Protein AF-F6TE32-F1 (afdb_monomer)

Radius of gyration: 24.96 Å; Cα contacts (8 Å, |Δi|>4): 306; chains: 1; bounding box: 81×36×55 Å

Mean predicted aligned error: 12.26 Å

Nearest PDB structures (foldseek):
  5e6s-assembly3_E  TM=7.821E-01  e=9.632E-05  Homo sapiens
  5e6u-assembly1_A  TM=7.838E-01  e=1.087E-04  Homo sapiens
  5e6s-assembly2_C  TM=7.703E-01  e=2.110E-04  Homo sapiens
  7usl-assembly1_A  TM=7.896E-01  e=1.455E-03  Homo sapiens
  7y1t-assembly1_A  TM=7.103E-01  e=1.641E-03  Homo sapiens

Organism: Ciona intestinalis (NCBI:txid7719)

Sequence (167 aa):
IKTNQVSKLAHNTSRLASQYFGQKIHFHSDHSLLVSVPYDTHGSNDVKSASGGLSSCPIRFNVEQHSQCDDVTPTSPNLSARDGFGLDFEVDPRGNVTACAPLRSQTCRGNVLKLGYCYTGTGHGTVWSPLSIVEGFNSDCPHDQVDLLFVLDGSTSINEADPNNFN

Solvent-accessible surface area (backbone atoms only — not comparable to full-atom values): 10144 Å² total; per-residue (Å²): 139,85,81,82,78,80,80,78,83,48,68,60,90,86,50,75,77,43,62,58,56,58,77,44,73,45,83,45,96,86,47,32,32,45,29,15,23,31,44,28,34,90,87,51,89,49,76,75,49,19,18,25,23,32,29,43,28,54,71,64,90,54,92,88,55,80,44,63,55,44,82,34,54,62,74,49,72,64,78,47,62,48,13,30,20,28,72,45,67,50,72,48,100,86,33,36,24,42,36,27,14,62,55,30,68,46,68,46,99,88,40,77,77,48,65,41,43,36,33,36,16,38,76,70,25,74,44,64,41,73,33,72,78,48,87,55,79,82,48,76,68,84,66,94,71,76,90,82,80,85,83,76,86,84,59,92,80,67,72,84,72,65,92,81,76,84,127

pLDDT: mean 77.84, std 16.74, range [31.45, 94.56]

Foldseek 3Di:
DDDDDDDDQDEPPLDDPQVCWQVDWDADPQQKIWIWRLQDQVNDPDSQSRQTFIWIWHDDPPNVDRTYTDTLGDVVVHGGGQLSWRNDKDADPQQKIKIKSQADFDDDPNDGPDGMFIWIAHPNSNRIDGDGPPPPPVPPDPDPDDDDDDDDDPDPPPDPPPPPPPD

Secondary structure (DSSP, 8-state):
------------TTS---TTTTSSEEE-TTSEEEEE-TT--TT-S-GGG--B-EEEEE----TTS--PPEE---TTTTP-TT--BTSEEEE-TTS-EEEEEEEEEEEETTEEEEEEEEEEEEGGGTEEEEE--STTTTSPPP-SS----------TT-----TT---

InterPro domains:
  IPR028994 Integrin alpha, N-terminal [G3DSA:2.130.10.130] (5-156)

Structure (mmCIF, N/CA/C/O backbone):
data_AF-F6TE32-F1
#
_entry.id   AF-F6TE32-F1
#
loop_
_atom_site.group_PDB
_atom_site.id
_atom_site.type_symbol
_atom_site.label_atom_id
_atom_site.label_alt_id
_atom_site.label_comp_id
_atom_site.label_asym_id
_atom_site.label_entity_id
_atom_site.label_seq_id
_atom_site.pdbx_PDB_ins_code
_atom_site.Cartn_x
_atom_site.Cartn_y
_atom_site.Cartn_z
_atom_site.occupancy
_atom_site.B_iso_or_equiv
_atom_site.auth_seq_id
_atom_site.auth_comp_id
_atom_site.auth_asym_id
_atom_site.auth_atom_id
_atom_site.pdbx_PDB_model_num
ATOM 1 N N . ILE A 1 1 ? -28.558 -18.388 29.148 1.00 36.34 1 ILE A N 1
ATOM 2 C CA . ILE A 1 1 ? -27.582 -18.290 28.037 1.00 36.34 1 ILE A CA 1
ATOM 3 C C . ILE A 1 1 ? -27.982 -17.059 27.231 1.00 36.34 1 ILE A C 1
ATOM 5 O O . ILE A 1 1 ? -29.027 -17.091 26.598 1.00 36.34 1 ILE A O 1
ATOM 9 N N . LYS A 1 2 ? -27.282 -15.929 27.414 1.00 31.45 2 LYS A N 1
ATOM 10 C CA . LYS A 1 2 ? -27.609 -14.658 26.747 1.00 31.45 2 LYS A CA 1
ATOM 11 C C . LYS A 1 2 ? -26.996 -14.665 25.349 1.00 31.45 2 LYS A C 1
ATOM 13 O O . LYS A 1 2 ? -25.806 -14.913 25.198 1.00 31.45 2 LYS A O 1
ATOM 18 N N . THR A 1 3 ? -27.841 -14.438 24.358 1.00 33.06 3 THR A N 1
ATOM 19 C CA . THR A 1 3 ? -27.522 -14.394 22.934 1.00 33.06 3 THR A CA 1
ATOM 20 C C . THR A 1 3 ? -26.583 -13.221 22.649 1.00 33.06 3 THR A C 1
ATOM 22 O O . THR A 1 3 ? -26.932 -12.074 22.923 1.00 33.06 3 THR A O 1
ATOM 25 N N . ASN A 1 4 ? -25.390 -13.507 22.122 1.00 32.84 4 ASN A N 1
ATOM 26 C CA . ASN A 1 4 ? -24.438 -12.498 21.660 1.00 32.84 4 ASN A CA 1
ATOM 27 C C . ASN A 1 4 ? -25.049 -11.730 20.483 1.00 32.84 4 ASN A C 1
ATOM 29 O O . ASN A 1 4 ? -25.259 -12.299 19.411 1.00 32.84 4 ASN A O 1
ATOM 33 N N . GLN A 1 5 ? -25.336 -10.443 20.679 1.00 32.16 5 GLN A N 1
ATOM 34 C CA . GLN A 1 5 ? -25.600 -9.541 19.567 1.00 32.16 5 GLN A CA 1
ATOM 35 C C . GLN A 1 5 ? -24.265 -9.160 18.934 1.00 32.16 5 GLN A C 1
ATOM 37 O O . GLN A 1 5 ? -23.446 -8.471 19.535 1.00 32.16 5 GLN A O 1
ATOM 42 N N . VAL A 1 6 ? -24.038 -9.659 17.723 1.00 35.81 6 VAL A N 1
ATOM 43 C CA . VAL A 1 6 ? -22.931 -9.230 16.874 1.00 35.81 6 VAL A CA 1
ATOM 44 C C . VAL A 1 6 ? -23.296 -7.846 16.339 1.00 35.81 6 VAL A C 1
ATOM 46 O O . VAL A 1 6 ? -24.162 -7.725 15.471 1.00 35.81 6 VAL A O 1
ATOM 49 N N . SER A 1 7 ? -22.681 -6.800 16.891 1.00 40.41 7 SER A N 1
ATOM 50 C CA . SER A 1 7 ? -22.793 -5.438 16.370 1.00 40.41 7 SER A CA 1
ATOM 51 C C . SER A 1 7 ? -22.298 -5.417 14.923 1.00 40.41 7 SER A C 1
ATOM 53 O O . SER A 1 7 ? -21.127 -5.678 14.655 1.00 40.41 7 SER A O 1
ATOM 55 N N . LYS A 1 8 ? -23.197 -5.139 13.975 1.00 43.50 8 LYS A N 1
ATOM 56 C CA . LYS A 1 8 ? -22.833 -4.915 12.573 1.00 43.50 8 LYS A CA 1
ATOM 57 C C . LYS A 1 8 ? -22.090 -3.582 12.484 1.00 43.50 8 LYS A C 1
ATOM 59 O O . LYS A 1 8 ? -22.716 -2.539 12.646 1.00 43.50 8 LYS A O 1
ATOM 64 N N . LEU A 1 9 ? -20.785 -3.604 12.206 1.00 50.03 9 LEU A N 1
ATOM 65 C CA . LEU A 1 9 ? -20.119 -2.421 11.659 1.00 50.03 9 LEU A CA 1
ATOM 66 C C . LEU A 1 9 ? -20.730 -2.159 10.280 1.00 50.03 9 LEU A C 1
ATOM 68 O O . LEU A 1 9 ? -20.610 -2.983 9.374 1.00 50.03 9 LEU A O 1
ATOM 72 N N . ALA A 1 10 ? -21.445 -1.047 10.145 1.00 44.59 10 ALA A N 1
ATOM 73 C CA . ALA A 1 10 ? -22.024 -0.629 8.881 1.00 44.59 10 ALA A CA 1
ATOM 74 C C . ALA A 1 10 ? -21.066 0.349 8.198 1.00 44.59 10 ALA A C 1
ATOM 76 O O . ALA A 1 10 ? -20.844 1.455 8.684 1.00 44.59 10 ALA A O 1
ATOM 77 N N . HIS A 1 11 ? -20.527 -0.057 7.050 1.00 46.38 11 HIS A N 1
ATOM 78 C CA . HIS A 1 11 ? -19.916 0.871 6.110 1.00 46.38 11 HIS A CA 1
ATOM 79 C C . HIS A 1 11 ? -20.998 1.845 5.615 1.00 46.38 11 HIS A C 1
ATOM 81 O O . HIS A 1 11 ? -22.130 1.432 5.353 1.00 46.38 11 HIS A O 1
ATOM 87 N N . ASN A 1 12 ? -20.668 3.134 5.511 1.00 44.41 12 ASN A N 1
ATOM 88 C CA . ASN A 1 12 ? -21.606 4.178 5.104 1.00 44.41 12 ASN A CA 1
ATOM 89 C C . ASN A 1 12 ? -22.283 3.795 3.773 1.00 44.41 12 ASN A C 1
ATOM 91 O O . ASN A 1 12 ? -21.607 3.455 2.798 1.00 44.41 12 ASN A O 1
ATOM 95 N N . THR A 1 13 ? -23.614 3.838 3.752 1.00 40.62 13 THR A N 1
ATOM 96 C CA . THR A 1 13 ? -24.528 3.301 2.726 1.00 40.62 13 THR A CA 1
ATOM 97 C C . THR A 1 13 ? -24.510 4.045 1.381 1.00 40.62 13 THR A C 1
ATOM 99 O O . THR A 1 13 ? -25.421 3.879 0.574 1.00 40.62 13 THR A O 1
ATOM 102 N N . SER A 1 14 ? -23.469 4.829 1.094 1.00 40.53 14 SER A N 1
ATOM 103 C CA . SER A 1 14 ? -23.212 5.416 -0.230 1.00 40.53 14 SER A CA 1
ATOM 104 C C . SER A 1 14 ? -22.149 4.665 -1.040 1.00 40.53 14 SER A C 1
ATOM 106 O O . SER A 1 14 ? -22.121 4.795 -2.262 1.00 40.53 14 SER A O 1
ATOM 108 N N . ARG A 1 15 ? -21.313 3.837 -0.397 1.00 47.97 15 ARG A N 1
ATOM 109 C CA . ARG A 1 15 ? -20.485 2.829 -1.073 1.00 47.97 15 ARG A CA 1
ATOM 110 C C . ARG A 1 15 ? -21.156 1.479 -0.834 1.00 47.97 15 ARG A C 1
ATOM 112 O O . ARG A 1 15 ? -21.356 1.099 0.318 1.00 47.97 15 ARG A O 1
ATOM 119 N N . LEU A 1 16 ? -21.551 0.780 -1.905 1.00 49.03 16 LEU A N 1
ATOM 120 C CA . LEU A 1 16 ? -21.933 -0.639 -1.846 1.00 49.03 16 LEU A CA 1
ATOM 121 C C . LEU A 1 16 ? -20.952 -1.335 -0.903 1.00 49.03 16 LEU A C 1
ATOM 123 O O . LEU A 1 16 ? -19.753 -1.144 -1.094 1.00 49.03 16 LEU A O 1
ATOM 127 N N . ALA A 1 17 ? -21.443 -2.049 0.120 1.00 55.44 17 ALA A N 1
ATOM 128 C CA . ALA A 1 17 ? -20.592 -2.76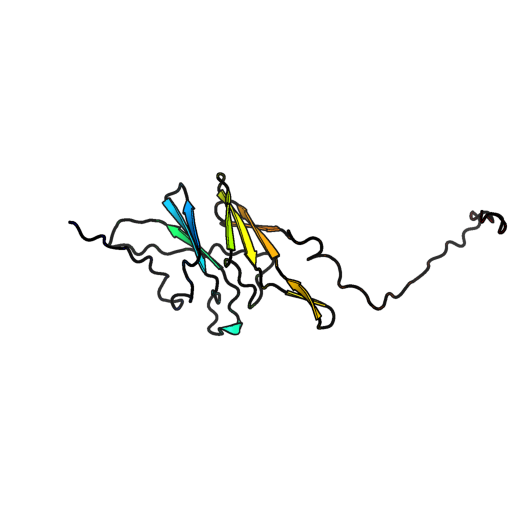0 1.072 1.00 55.44 17 ALA A CA 1
ATOM 129 C C . ALA A 1 17 ? -19.490 -3.470 0.282 1.00 55.44 17 ALA A C 1
ATOM 131 O O . ALA A 1 17 ? -19.786 -4.373 -0.505 1.00 55.44 17 ALA A O 1
ATOM 132 N N . SER A 1 18 ? -18.264 -2.947 0.386 1.00 65.88 18 SER A N 1
ATOM 133 C CA . SER A 1 18 ? -17.181 -3.362 -0.495 1.00 65.88 18 SER A CA 1
ATOM 134 C C . SER A 1 18 ? -17.024 -4.865 -0.333 1.00 65.88 18 SER A C 1
ATOM 136 O O . SER A 1 18 ? -17.013 -5.383 0.792 1.00 65.88 18 SER A O 1
ATOM 138 N N . GLN A 1 19 ? -16.992 -5.583 -1.456 1.00 74.62 19 GLN A N 1
ATOM 139 C CA . GLN A 1 19 ? -16.731 -7.013 -1.418 1.00 74.62 19 GLN A CA 1
ATOM 140 C C . GLN A 1 19 ? -15.421 -7.211 -0.643 1.00 74.62 19 GLN A C 1
ATOM 142 O O . GLN A 1 19 ? -14.437 -6.529 -0.908 1.00 74.62 19 GLN A O 1
ATOM 147 N N . TYR A 1 20 ? -15.424 -8.105 0.346 1.00 85.69 20 TYR A N 1
ATOM 148 C CA . TYR A 1 20 ? -14.271 -8.370 1.220 1.00 85.69 20 TYR A CA 1
ATOM 149 C C . TYR A 1 20 ? -13.923 -7.283 2.257 1.00 85.69 20 TYR A C 1
ATOM 151 O O . TYR A 1 20 ? -12.841 -7.334 2.845 1.00 85.69 20 TYR A O 1
ATOM 159 N N . PHE A 1 21 ? -14.830 -6.347 2.564 1.00 88.56 21 PHE A N 1
ATOM 160 C CA . PHE A 1 21 ? -14.689 -5.512 3.764 1.00 88.56 21 PHE A CA 1
ATOM 161 C C . PHE A 1 21 ? -14.491 -6.391 5.009 1.00 88.56 21 PHE A C 1
ATOM 163 O O . PHE A 1 21 ? -15.278 -7.305 5.267 1.00 88.56 21 PHE A O 1
ATOM 170 N N . GLY A 1 22 ? -13.443 -6.115 5.785 1.00 90.12 22 GLY A N 1
ATOM 171 C CA . GLY A 1 22 ? -13.122 -6.892 6.983 1.00 90.12 22 GLY A CA 1
ATOM 172 C C . GLY A 1 22 ? -12.421 -8.223 6.733 1.00 90.12 22 GLY A C 1
ATOM 173 O O . GLY A 1 22 ? -12.382 -9.043 7.647 1.00 90.12 22 GLY A O 1
ATOM 174 N N . GLN A 1 23 ? -11.843 -8.445 5.547 1.00 90.31 23 GLN A N 1
ATOM 175 C CA . GLN A 1 23 ? -10.986 -9.611 5.284 1.00 90.31 23 GLN A CA 1
ATOM 176 C C . GLN A 1 23 ? -9.836 -9.747 6.301 1.00 90.31 23 GLN A C 1
ATOM 178 O O . GLN A 1 23 ? -9.522 -10.858 6.727 1.00 90.31 23 GLN A O 1
ATOM 183 N N . LYS A 1 24 ? -9.238 -8.627 6.712 1.00 93.75 24 LYS A N 1
ATOM 184 C CA . LYS A 1 24 ? -8.261 -8.507 7.792 1.00 93.75 24 LYS A CA 1
ATOM 185 C C . LYS A 1 24 ? -8.644 -7.325 8.680 1.00 93.75 24 LYS A C 1
ATOM 187 O O . LYS A 1 24 ? -9.075 -6.278 8.194 1.00 93.75 24 LYS A O 1
ATOM 192 N N . ILE A 1 25 ? -8.504 -7.504 9.990 1.00 93.81 25 ILE A N 1
ATOM 193 C CA . ILE A 1 25 ? -8.788 -6.477 10.994 1.00 93.81 25 ILE A CA 1
ATOM 194 C C . ILE A 1 25 ? -7.661 -6.418 12.018 1.00 93.81 25 ILE A C 1
ATOM 196 O O . ILE A 1 25 ? -7.051 -7.440 12.334 1.00 93.81 25 ILE A O 1
ATOM 200 N N . HIS A 1 26 ? -7.420 -5.235 12.567 1.00 94.06 26 HIS A N 1
ATOM 201 C CA . HIS A 1 26 ? -6.496 -5.031 13.673 1.00 94.06 26 HIS A CA 1
ATOM 202 C C . HIS A 1 26 ? -7.132 -4.120 14.722 1.00 94.06 26 HIS A C 1
ATOM 204 O O . HIS A 1 26 ? -7.689 -3.075 14.388 1.00 94.06 26 HIS A O 1
ATOM 210 N N . PHE A 1 27 ? -7.051 -4.524 15.990 1.00 91.62 27 PHE A N 1
ATOM 211 C CA . PHE A 1 27 ? -7.555 -3.742 17.116 1.00 91.62 27 PHE A CA 1
ATOM 212 C C . PHE A 1 27 ? -6.493 -2.772 17.593 1.00 91.62 27 PHE A C 1
ATOM 214 O O . PHE A 1 27 ? -5.381 -3.188 17.914 1.00 91.62 27 PHE A O 1
ATOM 221 N N . HIS A 1 28 ? -6.862 -1.504 17.705 1.00 84.12 28 HIS A N 1
ATOM 222 C CA . HIS A 1 28 ? -5.985 -0.494 18.253 1.00 84.12 28 HIS A CA 1
ATOM 223 C C . HIS A 1 28 ? -6.352 -0.122 19.702 1.00 84.12 28 HIS A C 1
ATOM 225 O O . HIS A 1 28 ? -7.480 -0.302 20.167 1.00 84.12 28 HIS A O 1
ATOM 231 N N . SER A 1 29 ? -5.357 0.375 20.440 1.00 81.19 29 SER A N 1
ATOM 232 C CA . SER A 1 29 ? -5.448 0.744 21.854 1.00 81.19 29 SER A CA 1
ATOM 233 C C . SER A 1 29 ? -6.349 1.955 22.123 1.00 81.19 29 SER A C 1
ATOM 235 O O . SER A 1 29 ? -6.848 2.118 23.235 1.00 81.19 29 SER A O 1
ATOM 237 N N . ASP A 1 30 ? -6.617 2.772 21.105 1.00 82.06 30 ASP A N 1
ATOM 238 C CA . ASP A 1 30 ? -7.514 3.932 21.168 1.00 82.06 30 ASP A CA 1
ATOM 239 C C . ASP A 1 30 ? -8.997 3.574 20.966 1.00 82.06 30 ASP A C 1
ATOM 241 O O . ASP A 1 30 ? -9.830 4.464 20.806 1.00 82.06 30 ASP A O 1
ATOM 245 N N . HIS A 1 31 ? -9.338 2.283 21.018 1.00 85.94 31 HIS A N 1
ATOM 246 C CA . HIS A 1 31 ? -10.674 1.759 20.734 1.00 85.94 31 HIS A CA 1
ATOM 247 C C . HIS A 1 31 ? -11.108 1.961 19.276 1.00 85.94 31 HIS A C 1
ATOM 249 O O . HIS A 1 31 ? -12.298 2.115 19.004 1.00 85.94 31 HIS A O 1
ATOM 255 N N . SER A 1 32 ? -10.177 1.937 18.326 1.00 88.56 32 SER A N 1
ATOM 256 C CA . SER A 1 32 ? -10.482 1.843 16.897 1.00 88.56 32 SER A CA 1
ATOM 257 C C . SER A 1 32 ? -10.099 0.482 16.307 1.00 88.56 32 SER A C 1
ATOM 259 O O . SER A 1 32 ? -9.363 -0.316 16.895 1.00 88.56 32 SER A O 1
ATOM 261 N N . LEU A 1 33 ? -10.657 0.201 15.135 1.00 91.69 33 LEU A N 1
ATOM 262 C CA . LEU A 1 33 ? -10.339 -0.937 14.289 1.00 91.69 33 LEU A CA 1
ATOM 263 C C . LEU A 1 33 ? -9.738 -0.422 12.994 1.00 91.69 33 LEU A C 1
ATOM 265 O O . LEU A 1 33 ? -10.370 0.377 12.310 1.00 91.69 33 LEU A O 1
ATOM 269 N N . LEU A 1 34 ? -8.585 -0.951 12.612 1.00 93.00 34 LEU A N 1
ATOM 270 C CA . LEU A 1 34 ? -8.116 -0.845 11.239 1.00 93.00 34 LEU A CA 1
ATOM 271 C C . LEU A 1 34 ? -8.664 -2.039 10.457 1.00 93.00 34 LEU A C 1
ATOM 273 O O . LEU A 1 34 ? -8.504 -3.186 10.877 1.00 93.00 34 LEU A O 1
ATOM 277 N N . VAL A 1 35 ? -9.343 -1.773 9.349 1.00 93.38 35 VAL A N 1
ATOM 278 C CA . VAL A 1 35 ? -10.124 -2.757 8.598 1.00 93.38 35 VAL A CA 1
ATOM 279 C C . VAL A 1 35 ? -9.696 -2.749 7.139 1.00 93.38 35 VAL A C 1
ATOM 281 O O . VAL A 1 35 ? -9.644 -1.697 6.506 1.00 93.38 35 VAL A O 1
ATOM 284 N N . SER A 1 36 ? -9.416 -3.925 6.581 1.00 93.75 36 SER A N 1
ATOM 285 C CA . SER A 1 36 ? -9.111 -4.056 5.159 1.00 93.75 36 SER A CA 1
ATOM 286 C C . SER A 1 36 ? -10.340 -3.842 4.289 1.00 93.75 36 SER A C 1
ATOM 288 O O . SER A 1 36 ? -11.403 -4.419 4.556 1.00 93.75 36 SER A O 1
ATOM 290 N N . VAL A 1 37 ? -10.146 -3.151 3.171 1.00 92.44 37 VAL A N 1
ATOM 291 C CA . VAL A 1 37 ? -11.140 -2.991 2.108 1.00 92.44 37 VAL A CA 1
ATOM 292 C C . VAL A 1 37 ? -10.481 -3.305 0.757 1.00 92.44 37 VAL A C 1
ATOM 294 O O . VAL A 1 37 ? -10.290 -2.421 -0.073 1.00 92.44 37 VAL A O 1
ATOM 297 N N . PRO A 1 38 ? -10.086 -4.567 0.505 1.00 88.06 38 PRO A N 1
ATOM 298 C CA . PRO A 1 38 ? -9.246 -4.919 -0.643 1.00 88.06 38 PRO A CA 1
ATOM 299 C C . PRO A 1 38 ? -9.914 -4.691 -2.004 1.00 88.06 38 PRO A C 1
ATOM 301 O O . PRO A 1 38 ? -9.237 -4.649 -3.029 1.00 88.06 38 PRO A O 1
ATOM 304 N N . TYR A 1 39 ? -11.236 -4.511 -2.019 1.00 88.56 39 TYR A N 1
ATOM 305 C CA . TYR A 1 39 ? -12.018 -4.182 -3.203 1.00 88.56 39 TYR A CA 1
ATOM 306 C C . TYR A 1 39 ? -12.661 -2.794 -3.093 1.00 88.56 39 TYR A C 1
ATOM 308 O O . TYR A 1 39 ? -13.866 -2.617 -3.290 1.00 88.56 39 TYR A O 1
ATOM 316 N N . ASP A 1 40 ? -11.873 -1.796 -2.707 1.00 88.31 40 ASP A N 1
ATOM 317 C CA . ASP A 1 40 ? -12.324 -0.409 -2.706 1.00 88.31 40 ASP A CA 1
ATOM 318 C C . ASP A 1 40 ? -12.165 0.226 -4.092 1.00 88.31 40 ASP A C 1
ATOM 320 O O . ASP A 1 40 ? -11.085 0.186 -4.689 1.00 88.31 40 ASP A O 1
ATOM 324 N N . THR A 1 41 ? -13.251 0.809 -4.600 1.00 82.94 41 THR A N 1
ATOM 325 C CA . THR A 1 41 ? -13.300 1.539 -5.872 1.00 82.94 41 THR A CA 1
ATOM 326 C C . THR A 1 41 ? -13.141 3.047 -5.700 1.00 82.94 41 THR A C 1
ATOM 328 O O . THR A 1 41 ? -13.196 3.772 -6.694 1.00 82.94 41 THR A O 1
ATOM 331 N N . HIS A 1 42 ? -12.977 3.543 -4.468 1.00 77.56 42 HIS A N 1
ATOM 332 C CA . HIS A 1 42 ? -12.799 4.970 -4.173 1.00 77.56 42 HIS A CA 1
ATOM 333 C C . HIS A 1 42 ? -13.922 5.865 -4.726 1.00 77.56 42 HIS A C 1
ATOM 335 O O . HIS A 1 42 ? -13.711 7.015 -5.098 1.00 77.56 42 HIS A O 1
ATOM 341 N N . GLY A 1 43 ? -15.149 5.335 -4.780 1.00 72.88 43 GLY A N 1
ATOM 342 C CA . GLY A 1 43 ? -16.325 6.039 -5.311 1.00 72.88 43 GLY A CA 1
ATOM 343 C C . GLY A 1 43 ? -16.548 5.883 -6.819 1.00 72.88 43 GLY A C 1
ATOM 344 O O . GLY A 1 43 ? -17.506 6.443 -7.349 1.00 72.88 43 GLY A O 1
ATOM 345 N N . SER A 1 44 ? -15.719 5.102 -7.514 1.00 75.81 44 SER A N 1
ATOM 346 C CA . SER A 1 44 ? -15.987 4.677 -8.890 1.00 75.81 44 SER A CA 1
ATOM 347 C C . SER A 1 44 ? -17.019 3.544 -8.933 1.00 75.81 44 SER A C 1
ATOM 349 O O . SER A 1 44 ? -17.013 2.640 -8.096 1.00 75.81 44 SER A O 1
ATOM 351 N N . ASN A 1 45 ? -17.882 3.561 -9.951 1.00 75.81 45 ASN A N 1
ATOM 352 C CA . ASN A 1 45 ? -18.810 2.460 -10.237 1.00 75.81 45 ASN A CA 1
ATOM 353 C C . ASN A 1 45 ? -18.155 1.333 -11.053 1.00 75.81 45 ASN A C 1
ATOM 355 O O . ASN A 1 45 ? -18.758 0.275 -11.237 1.00 75.81 45 ASN A O 1
ATOM 359 N N . ASP A 1 46 ? -16.944 1.551 -11.574 1.00 79.31 46 ASP A N 1
ATOM 360 C CA . ASP A 1 46 ? -16.226 0.545 -12.346 1.00 79.31 46 ASP A CA 1
ATOM 361 C C . ASP A 1 46 ? -15.456 -0.393 -11.415 1.00 79.31 46 ASP A C 1
ATOM 363 O O . ASP A 1 46 ? -14.452 -0.041 -10.804 1.00 79.31 46 ASP A O 1
ATOM 367 N N . VAL A 1 47 ? -15.899 -1.642 -11.374 1.00 75.56 47 VAL A N 1
ATOM 368 C CA . VAL A 1 47 ? -15.202 -2.762 -10.735 1.00 75.56 47 VAL A CA 1
ATOM 369 C C . VAL A 1 47 ? -13.725 -2.836 -11.136 1.00 75.56 47 VAL A C 1
ATOM 371 O O . VAL A 1 47 ? -12.868 -3.187 -10.324 1.00 75.56 47 VAL A O 1
ATOM 374 N N . LYS A 1 48 ? -13.391 -2.508 -12.387 1.00 82.00 48 LYS A N 1
ATOM 375 C CA . LYS A 1 48 ? -12.010 -2.590 -12.871 1.00 82.00 48 LYS A CA 1
ATOM 376 C C . LYS A 1 48 ? -11.104 -1.538 -12.246 1.00 82.00 48 LYS A C 1
ATOM 378 O O . LYS A 1 48 ? -9.895 -1.739 -12.312 1.00 82.00 48 LYS A O 1
ATOM 383 N N . SER A 1 49 ? -11.656 -0.481 -11.649 1.00 85.06 49 SER A N 1
ATOM 384 C CA . SER A 1 49 ? -10.894 0.553 -10.952 1.00 85.06 49 SER A CA 1
ATOM 385 C C . SER A 1 49 ? -10.695 0.257 -9.466 1.00 85.06 49 SER A C 1
ATOM 387 O O . SER A 1 49 ? -10.127 1.096 -8.774 1.00 85.06 49 SER A O 1
ATOM 389 N N . ALA A 1 50 ? -11.149 -0.898 -8.961 1.00 89.88 50 ALA A N 1
ATOM 390 C CA . ALA A 1 50 ? -10.904 -1.288 -7.579 1.00 89.88 50 ALA A CA 1
ATOM 391 C C . ALA A 1 50 ? -9.396 -1.401 -7.327 1.00 89.88 50 ALA A C 1
ATOM 393 O O . ALA A 1 50 ? -8.725 -2.232 -7.938 1.00 89.88 50 ALA A O 1
ATOM 394 N N . SER A 1 51 ? -8.860 -0.555 -6.456 1.00 92.50 51 SER A N 1
ATOM 395 C CA . SER A 1 51 ? -7.443 -0.547 -6.081 1.00 92.50 51 SER A CA 1
ATOM 396 C C . SER A 1 51 ? -7.198 -1.186 -4.719 1.00 92.50 51 SER A C 1
ATOM 398 O O . SER A 1 51 ? -6.068 -1.571 -4.423 1.00 92.50 51 SER A O 1
ATOM 400 N N . GLY A 1 52 ? -8.252 -1.316 -3.911 1.00 93.56 52 GLY A N 1
ATOM 401 C CA . GLY A 1 52 ? -8.152 -1.675 -2.504 1.00 93.56 52 GLY A CA 1
ATOM 402 C C . GLY A 1 52 ? -7.966 -0.456 -1.601 1.00 93.56 52 GLY A C 1
ATOM 403 O O . GLY A 1 52 ? -7.804 0.673 -2.079 1.00 93.56 52 GLY A O 1
ATOM 404 N N . GLY A 1 53 ? -8.031 -0.694 -0.295 1.00 93.75 53 GLY A N 1
ATOM 405 C CA . GLY A 1 53 ? -8.112 0.345 0.720 1.00 93.75 53 GLY A CA 1
ATOM 406 C C . GLY A 1 53 ? -7.986 -0.189 2.145 1.00 93.75 53 GLY A C 1
ATOM 407 O O . GLY A 1 53 ? -8.054 -1.397 2.400 1.00 93.75 53 GLY A O 1
ATOM 408 N N . LEU A 1 54 ? -7.815 0.740 3.078 1.00 94.00 54 LEU A N 1
ATOM 409 C CA . LEU A 1 54 ? -7.922 0.521 4.516 1.00 94.00 54 LEU A CA 1
ATOM 410 C C . LEU A 1 54 ? -8.908 1.531 5.099 1.00 94.00 54 LEU A C 1
ATOM 412 O O . LEU A 1 54 ? -8.972 2.677 4.660 1.00 94.00 54 LEU A O 1
ATOM 416 N N . SER A 1 55 ? -9.650 1.122 6.121 1.00 92.69 55 SER A N 1
ATOM 417 C CA . SER A 1 55 ? -10.555 2.011 6.846 1.00 92.69 55 SER A CA 1
ATOM 418 C C . SER A 1 55 ? -10.312 1.947 8.346 1.00 92.69 55 SER A C 1
ATOM 420 O O . SER A 1 55 ? -10.122 0.865 8.898 1.00 92.69 55 SER A O 1
ATOM 422 N N . SER A 1 56 ? -10.350 3.098 9.010 1.00 92.31 56 SER A N 1
ATOM 423 C CA . SER A 1 56 ? -10.309 3.207 10.466 1.00 92.31 56 SER A CA 1
ATOM 424 C C . SER A 1 56 ? -11.722 3.377 11.007 1.00 92.31 56 SER A C 1
ATOM 426 O O . SER A 1 56 ? -12.430 4.310 10.637 1.00 92.31 56 SER A O 1
ATOM 428 N N . CYS A 1 57 ? -12.158 2.463 11.865 1.00 89.69 57 CYS A N 1
ATOM 429 C CA . CYS A 1 57 ? -13.507 2.428 12.410 1.00 89.69 57 CYS A CA 1
ATOM 430 C C . CYS A 1 57 ? -13.461 2.570 13.939 1.00 89.69 57 CYS A C 1
ATOM 432 O O . CYS A 1 57 ? -12.946 1.673 14.610 1.00 89.69 57 CYS A O 1
ATOM 434 N N . PRO A 1 5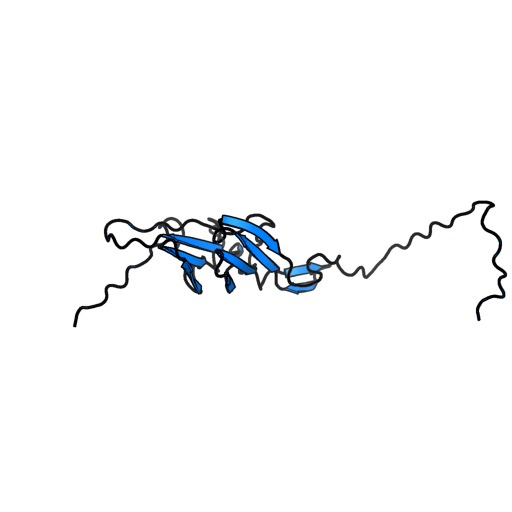8 ? -14.038 3.621 14.543 1.00 89.50 58 PRO A N 1
ATOM 435 C CA . PRO A 1 58 ? -14.140 3.712 15.994 1.00 89.50 58 PRO A CA 1
ATOM 436 C C . PRO A 1 58 ? -15.088 2.632 16.536 1.00 89.50 58 PRO A C 1
ATOM 438 O O . PRO A 1 58 ? -16.185 2.419 16.010 1.00 89.50 58 PRO A O 1
ATOM 441 N N . ILE A 1 59 ? -14.702 1.973 17.626 1.00 85.31 59 ILE A N 1
ATOM 442 C CA . ILE A 1 59 ? -15.544 1.012 18.338 1.00 85.31 59 ILE A CA 1
ATOM 443 C C . ILE A 1 59 ? -16.496 1.803 19.236 1.00 85.31 59 ILE A C 1
ATOM 445 O O . ILE A 1 59 ? -16.089 2.435 20.209 1.00 85.31 59 ILE A O 1
ATOM 449 N N . ARG A 1 60 ? -17.792 1.766 18.916 1.00 81.81 60 ARG A N 1
ATOM 450 C CA . ARG A 1 60 ? -18.853 2.355 19.742 1.00 81.81 60 ARG A CA 1
ATOM 451 C C . ARG A 1 60 ? -19.827 1.265 20.166 1.00 81.81 60 ARG A C 1
ATOM 453 O O . ARG A 1 60 ? -20.310 0.503 19.337 1.00 81.81 60 ARG A O 1
ATOM 460 N N . PHE A 1 61 ? -20.129 1.210 21.460 1.00 75.62 61 PHE A N 1
ATOM 461 C CA . PHE A 1 61 ? -21.081 0.245 22.024 1.00 75.62 61 PHE A CA 1
ATOM 462 C C . PHE A 1 61 ? -22.506 0.807 22.152 1.00 75.62 61 PHE A C 1
ATOM 464 O O . PHE A 1 61 ? -23.419 0.095 22.566 1.00 75.62 61 PHE A O 1
ATOM 471 N N . ASN A 1 62 ? -22.713 2.072 21.774 1.00 72.94 62 ASN A N 1
ATOM 472 C CA . ASN A 1 62 ? -24.027 2.705 21.798 1.00 72.94 62 ASN A CA 1
ATOM 473 C C . ASN A 1 62 ? -24.796 2.341 20.521 1.00 72.94 62 ASN A C 1
ATOM 475 O O . ASN A 1 62 ? -24.438 2.777 19.430 1.00 72.94 62 ASN A O 1
ATOM 479 N N . VAL A 1 63 ? -25.865 1.559 20.683 1.00 61.00 63 VAL A N 1
ATOM 480 C CA . VAL A 1 63 ? -26.663 0.924 19.611 1.00 61.00 63 VAL A CA 1
ATOM 481 C C . VAL A 1 63 ? -27.319 1.932 18.650 1.00 61.00 63 VAL A C 1
ATOM 483 O O . VAL A 1 63 ? -27.683 1.577 17.535 1.00 61.00 63 VAL A O 1
ATOM 486 N N . GLU A 1 64 ? -27.441 3.199 19.047 1.00 63.44 64 GLU A N 1
ATOM 487 C CA . GLU A 1 64 ? -28.084 4.245 18.240 1.00 63.44 64 GLU A CA 1
ATOM 488 C C . GLU A 1 64 ? -27.128 4.980 17.284 1.00 63.44 64 GLU A C 1
ATOM 490 O O . GLU A 1 64 ? -27.585 5.668 16.371 1.00 63.44 64 GLU A O 1
ATOM 495 N N . GLN A 1 65 ? -25.807 4.825 17.437 1.00 59.38 65 GLN A N 1
ATOM 496 C CA . GLN A 1 65 ? -24.823 5.445 16.546 1.00 59.38 65 GLN A CA 1
ATOM 497 C C . GLN A 1 65 ? -24.093 4.392 15.721 1.00 59.38 65 GLN A C 1
ATOM 499 O O . GLN A 1 65 ? -23.292 3.615 16.234 1.00 59.38 65 GLN A O 1
ATOM 504 N N . HIS A 1 66 ? -24.323 4.427 14.411 1.00 62.22 66 HIS A N 1
ATOM 505 C CA . HIS A 1 66 ? -23.505 3.690 13.459 1.00 62.22 66 HIS A CA 1
ATOM 506 C C . HIS A 1 66 ? -22.100 4.302 13.475 1.00 62.22 66 HIS A C 1
ATOM 508 O O . HIS A 1 66 ? -21.943 5.501 13.232 1.00 62.22 66 HIS A O 1
ATOM 514 N N . SER A 1 67 ? -21.080 3.507 13.801 1.00 66.38 67 SER A N 1
ATOM 515 C CA . SER A 1 67 ? -19.693 3.939 13.669 1.00 66.38 67 SER A CA 1
ATOM 516 C C . SER A 1 67 ? -19.368 4.095 12.187 1.00 66.38 67 SER A C 1
ATOM 518 O O . SER A 1 67 ? -19.349 3.122 11.437 1.00 66.38 67 SER A O 1
ATOM 520 N N . GLN A 1 68 ? -19.154 5.337 11.756 1.00 80.62 68 GLN A N 1
ATOM 521 C CA . GLN A 1 68 ? -18.627 5.614 10.426 1.00 80.62 68 GLN A CA 1
ATOM 522 C C . GLN A 1 68 ? -17.132 5.317 10.426 1.00 80.62 68 GLN A C 1
ATOM 524 O O . GLN A 1 68 ? -16.425 5.712 11.352 1.00 80.62 68 GLN A O 1
ATOM 529 N N . CYS A 1 69 ? -16.690 4.578 9.413 1.00 86.19 69 CYS A N 1
ATOM 530 C CA . CYS A 1 69 ? -15.280 4.334 9.178 1.00 86.19 69 CYS A CA 1
A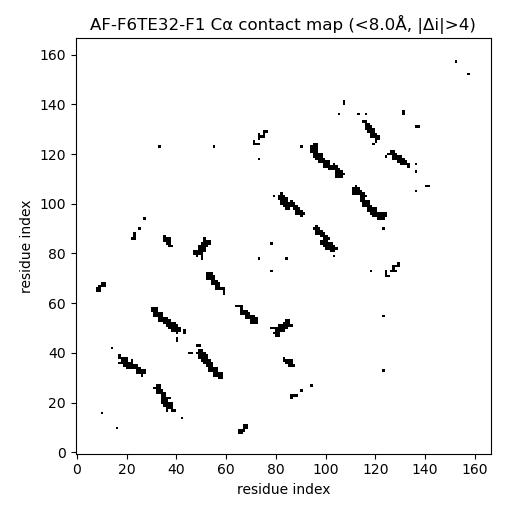TOM 531 C C . CYS A 1 69 ? -14.722 5.407 8.247 1.00 86.19 69 CYS A C 1
ATOM 533 O O . CYS A 1 69 ? -15.354 5.722 7.234 1.00 86.19 69 CYS A O 1
ATOM 535 N N . ASP A 1 70 ? -13.536 5.904 8.570 1.00 89.62 70 ASP A N 1
ATOM 536 C CA . ASP A 1 70 ? -12.793 6.848 7.747 1.00 89.62 70 ASP A CA 1
ATOM 537 C C . ASP A 1 70 ? -11.820 6.093 6.838 1.00 89.62 70 ASP A C 1
ATOM 539 O O . ASP A 1 70 ? -11.207 5.107 7.250 1.00 89.62 70 ASP A O 1
ATOM 543 N N . ASP A 1 71 ? -11.679 6.547 5.595 1.00 90.06 71 ASP A N 1
ATOM 544 C CA . ASP A 1 71 ? -10.682 6.018 4.666 1.00 90.06 71 ASP A CA 1
ATOM 545 C C . ASP A 1 71 ? -9.282 6.475 5.097 1.00 90.06 71 ASP A C 1
ATOM 547 O O . ASP A 1 71 ? -9.027 7.668 5.266 1.00 90.06 71 ASP A O 1
ATOM 551 N N . VAL A 1 72 ? -8.383 5.513 5.288 1.00 92.75 72 VAL A N 1
ATOM 552 C CA . VAL A 1 72 ? -6.993 5.735 5.712 1.00 92.75 72 VAL A CA 1
ATOM 553 C C . VAL A 1 72 ? -6.017 5.158 4.689 1.00 92.75 72 VAL A C 1
ATOM 555 O O . VAL A 1 72 ? -4.933 4.699 5.029 1.00 92.75 72 VAL A O 1
ATOM 558 N N . THR A 1 73 ? -6.405 5.137 3.418 1.00 92.75 73 THR A N 1
ATOM 559 C CA . THR A 1 73 ? -5.607 4.610 2.305 1.00 92.75 73 THR A CA 1
ATOM 560 C C . THR A 1 73 ? -4.515 5.605 1.859 1.00 92.75 73 THR A C 1
ATOM 562 O O . THR A 1 73 ? -4.751 6.816 1.859 1.00 92.75 73 THR A O 1
ATOM 565 N N . PRO A 1 74 ? -3.310 5.150 1.451 1.00 91.88 74 PRO A N 1
ATOM 566 C CA . PRO A 1 74 ? -2.245 6.029 0.980 1.00 91.88 74 PRO A CA 1
ATOM 567 C C . PRO A 1 74 ? -2.622 6.773 -0.302 1.00 91.88 74 PRO A C 1
ATOM 569 O O . PRO A 1 74 ? -3.097 6.189 -1.275 1.00 91.88 74 PRO A O 1
ATOM 572 N N . THR A 1 75 ? -2.294 8.063 -0.334 1.00 88.50 75 THR A N 1
ATOM 573 C CA . THR A 1 75 ? -2.429 8.927 -1.518 1.00 88.50 75 THR A CA 1
ATOM 574 C C . THR A 1 75 ? -1.104 9.148 -2.247 1.00 88.50 75 THR A C 1
ATOM 576 O O . THR A 1 75 ? -1.079 9.752 -3.312 1.00 88.50 75 THR A O 1
ATOM 579 N N . SER A 1 76 ? 0.024 8.674 -1.707 1.00 83.44 76 SER A N 1
ATOM 580 C CA . SER A 1 76 ? 1.332 8.845 -2.344 1.00 83.44 76 SER A CA 1
ATOM 581 C C . SER A 1 76 ? 2.284 7.672 -2.063 1.00 83.44 76 SER A C 1
ATOM 583 O O . SER A 1 76 ? 2.569 7.389 -0.898 1.00 83.44 76 SER A O 1
ATOM 585 N N . PRO A 1 77 ? 2.808 7.000 -3.109 1.00 84.00 77 PRO A N 1
ATOM 586 C CA . PRO A 1 77 ? 2.351 7.073 -4.495 1.00 84.00 77 PRO A CA 1
ATOM 587 C C . PRO A 1 77 ? 0.889 6.634 -4.602 1.00 84.00 77 PRO A C 1
ATOM 589 O O . PRO A 1 77 ? 0.475 5.699 -3.913 1.00 84.00 77 PRO A O 1
ATOM 592 N N . ASN A 1 78 ? 0.128 7.298 -5.475 1.00 88.81 78 ASN A N 1
ATOM 593 C CA . ASN A 1 78 ? -1.271 6.962 -5.745 1.00 88.81 78 ASN A CA 1
ATOM 594 C C . ASN A 1 78 ? -1.420 5.466 -6.000 1.00 88.81 78 ASN A C 1
ATOM 596 O O . ASN A 1 78 ? -0.610 4.897 -6.732 1.00 88.81 78 ASN A O 1
ATOM 600 N N . LEU A 1 79 ? -2.458 4.846 -5.446 1.00 90.25 79 LEU A N 1
ATOM 601 C CA . LEU A 1 79 ? -2.829 3.490 -5.823 1.00 90.25 79 LEU A CA 1
ATOM 602 C C . LEU A 1 79 ? -3.292 3.433 -7.279 1.00 90.25 79 LEU A C 1
ATOM 604 O O . LEU A 1 79 ? -3.835 4.389 -7.836 1.00 90.25 79 LEU A O 1
ATOM 608 N N . SER A 1 80 ? -3.060 2.290 -7.899 1.00 89.88 80 SER A N 1
ATOM 609 C CA . SER A 1 80 ? -3.486 1.973 -9.251 1.00 89.88 80 SER A CA 1
ATOM 610 C C . SER A 1 80 ? -4.608 0.946 -9.216 1.00 89.88 80 SER A C 1
ATOM 612 O O . SER A 1 80 ? -4.773 0.171 -8.272 1.00 89.88 80 SER A O 1
ATOM 614 N N . ALA A 1 81 ? -5.409 0.947 -10.276 1.00 90.44 81 ALA A N 1
ATOM 615 C CA . ALA A 1 81 ? -6.439 -0.054 -10.462 1.00 90.44 81 ALA A CA 1
ATOM 616 C C . ALA A 1 81 ? -5.838 -1.465 -10.341 1.00 90.44 81 ALA A C 1
ATOM 618 O O . ALA A 1 81 ? -4.832 -1.773 -10.980 1.00 90.44 81 ALA A O 1
ATOM 619 N N . ARG A 1 82 ? -6.502 -2.323 -9.563 1.00 89.75 82 ARG A N 1
ATOM 620 C CA . ARG A 1 82 ? -6.144 -3.724 -9.299 1.00 89.75 82 ARG A CA 1
ATOM 621 C C . ARG A 1 82 ? -4.879 -3.942 -8.478 1.00 89.75 82 ARG A C 1
ATOM 623 O O . ARG A 1 82 ? -4.392 -5.064 -8.445 1.00 89.75 82 ARG A O 1
ATOM 630 N N . ASP A 1 83 ? -4.395 -2.925 -7.774 1.00 92.06 83 ASP A N 1
ATOM 631 C CA . ASP A 1 83 ? -3.272 -3.064 -6.840 1.00 92.06 83 ASP A CA 1
ATOM 632 C C . ASP A 1 83 ? -3.546 -4.074 -5.712 1.00 92.06 83 ASP A C 1
ATOM 634 O O . ASP A 1 83 ? -2.618 -4.716 -5.207 1.00 92.06 83 ASP A O 1
ATOM 638 N N . GLY A 1 84 ? -4.818 -4.232 -5.328 1.00 91.75 84 GLY A N 1
ATOM 639 C CA . GLY A 1 84 ? -5.228 -5.102 -4.226 1.00 91.75 84 GLY A CA 1
ATOM 640 C C . GLY A 1 84 ? -4.684 -4.616 -2.883 1.00 91.75 84 GLY A C 1
ATOM 641 O O . GLY A 1 84 ? -4.323 -5.424 -2.029 1.00 91.75 84 GLY A O 1
ATOM 642 N N . PHE A 1 85 ? -4.559 -3.302 -2.708 1.00 93.69 85 PHE A N 1
ATOM 643 C CA . PHE A 1 85 ? -4.062 -2.717 -1.471 1.00 93.69 85 PHE A CA 1
ATOM 644 C C . PHE A 1 85 ? -4.953 -3.092 -0.281 1.00 93.69 85 PHE A C 1
ATOM 646 O O . PHE A 1 85 ? -6.180 -3.091 -0.376 1.00 93.69 85 PHE A O 1
ATOM 653 N N . GLY A 1 86 ? -4.329 -3.425 0.848 1.00 92.12 86 GLY A N 1
ATOM 654 C CA . GLY A 1 86 ? -5.042 -3.852 2.051 1.00 92.12 86 GLY A CA 1
ATOM 655 C C . GLY A 1 86 ? -5.422 -5.336 2.061 1.00 92.12 86 GLY A C 1
ATOM 656 O O . GLY A 1 86 ? -5.991 -5.786 3.052 1.00 92.12 86 GLY A O 1
ATOM 657 N N . LEU A 1 87 ? -5.069 -6.113 1.023 1.00 92.25 87 LEU A N 1
ATOM 658 C CA . LEU A 1 87 ? -5.125 -7.585 1.073 1.00 92.25 87 LEU A CA 1
ATOM 659 C C . LEU A 1 87 ? -4.289 -8.146 2.227 1.00 92.25 87 LEU A C 1
ATOM 661 O O . LEU A 1 87 ? -4.668 -9.146 2.834 1.00 92.25 87 LEU A O 1
ATOM 665 N N . ASP A 1 88 ? -3.169 -7.489 2.524 1.00 92.56 88 ASP A N 1
ATOM 666 C CA . ASP A 1 88 ? -2.364 -7.774 3.697 1.00 92.56 88 ASP A CA 1
ATOM 667 C C . ASP A 1 88 ? -1.817 -6.480 4.305 1.00 92.56 88 ASP A C 1
ATOM 669 O O . ASP A 1 88 ? -1.414 -5.550 3.594 1.00 92.56 88 ASP A O 1
ATOM 673 N N . PHE A 1 89 ? -1.838 -6.417 5.633 1.00 94.56 89 PHE A N 1
ATOM 674 C CA . PHE A 1 89 ? -1.253 -5.327 6.401 1.00 94.56 89 PHE A CA 1
ATOM 675 C C . PHE A 1 89 ? -0.887 -5.780 7.811 1.00 94.56 89 PHE A C 1
ATOM 677 O O . PHE A 1 89 ? -1.600 -6.574 8.415 1.00 94.56 89 PHE A O 1
ATOM 684 N N . GLU A 1 90 ? 0.185 -5.244 8.365 1.00 94.44 90 GLU A N 1
ATOM 685 C CA . GLU A 1 90 ? 0.598 -5.475 9.746 1.00 94.44 90 GLU A CA 1
ATOM 686 C C . GLU A 1 90 ? 0.718 -4.149 10.481 1.00 94.44 90 GLU A C 1
ATOM 688 O O . GLU A 1 90 ? 1.002 -3.112 9.878 1.00 94.44 90 GLU A O 1
ATOM 693 N N . VAL A 1 91 ? 0.487 -4.181 11.789 1.00 93.50 91 VAL A N 1
ATOM 694 C CA . VAL A 1 91 ? 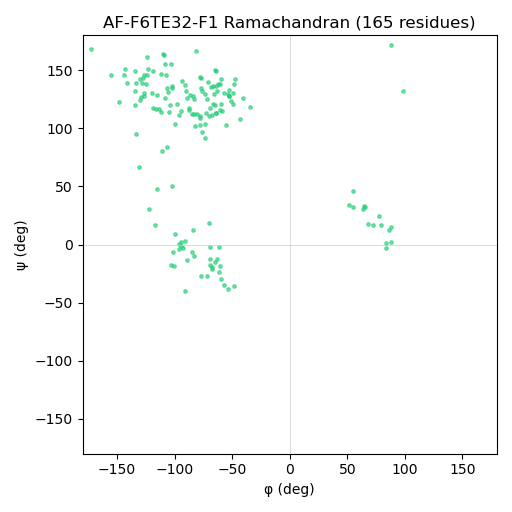0.584 -3.002 12.652 1.00 93.50 91 VAL A CA 1
ATOM 695 C C . VAL A 1 91 ? 1.517 -3.327 13.807 1.00 93.50 91 VAL A C 1
ATOM 697 O O . VAL A 1 91 ? 1.346 -4.340 14.487 1.00 93.50 91 VAL A O 1
ATOM 700 N N . ASP A 1 92 ? 2.518 -2.479 14.020 1.00 91.19 92 ASP A N 1
ATOM 701 C CA . ASP A 1 92 ? 3.451 -2.630 15.130 1.00 91.19 92 ASP A CA 1
ATOM 702 C C . ASP A 1 92 ? 2.865 -2.079 16.451 1.00 91.19 92 ASP A C 1
ATOM 704 O O . ASP A 1 92 ? 1.882 -1.330 16.447 1.00 91.19 92 ASP A O 1
ATOM 708 N N . PRO A 1 93 ? 3.473 -2.387 17.614 1.00 89.44 93 PRO A N 1
ATOM 709 C CA . PRO A 1 93 ? 2.983 -1.897 18.906 1.00 89.44 93 PRO A CA 1
ATOM 710 C C . PRO A 1 93 ? 3.006 -0.370 19.082 1.00 89.44 93 PRO A C 1
ATOM 712 O O . PRO A 1 93 ? 2.446 0.135 20.053 1.00 89.44 93 PRO A O 1
ATOM 715 N N . ARG A 1 94 ? 3.686 0.370 18.199 1.00 89.19 94 ARG A N 1
ATOM 716 C CA . ARG A 1 94 ? 3.742 1.841 18.204 1.00 89.19 94 ARG A CA 1
ATOM 717 C C . ARG A 1 94 ? 2.670 2.457 17.306 1.00 89.19 94 ARG A C 1
ATOM 719 O O . ARG A 1 94 ? 2.565 3.679 17.263 1.00 89.19 94 ARG A O 1
ATOM 726 N N . GLY A 1 95 ? 1.893 1.636 16.600 1.00 88.50 95 GLY A N 1
ATOM 727 C CA . GLY A 1 95 ? 0.874 2.095 15.668 1.00 88.50 95 GLY A CA 1
ATOM 728 C C . GLY A 1 95 ? 1.375 2.375 14.259 1.00 88.50 95 GLY A C 1
ATOM 729 O O . GLY A 1 95 ? 0.642 2.985 13.474 1.00 88.50 95 GLY A O 1
ATOM 730 N N . ASN A 1 96 ? 2.597 1.958 13.921 1.00 92.56 96 ASN A N 1
ATOM 731 C CA . ASN A 1 96 ? 3.060 2.011 12.542 1.00 92.56 96 ASN A CA 1
ATOM 732 C C . ASN A 1 96 ? 2.428 0.866 11.761 1.00 92.56 96 ASN A C 1
ATOM 734 O O . ASN A 1 96 ? 2.406 -0.275 12.214 1.00 92.56 96 ASN A O 1
ATOM 738 N N . VAL A 1 97 ? 1.933 1.176 10.573 1.00 93.25 97 VAL A N 1
ATOM 739 C CA . VAL A 1 97 ? 1.256 0.238 9.685 1.00 93.25 97 VAL A CA 1
ATOM 740 C C . VAL A 1 97 ? 2.190 -0.081 8.531 1.00 93.25 97 VAL A C 1
ATOM 742 O O . VAL A 1 97 ? 2.771 0.823 7.946 1.00 93.25 97 VAL A O 1
ATOM 745 N N . THR A 1 98 ? 2.320 -1.345 8.161 1.00 94.38 98 THR A N 1
ATOM 746 C CA . THR A 1 98 ? 2.862 -1.742 6.859 1.00 94.38 98 THR A CA 1
ATOM 747 C C . THR A 1 98 ? 1.742 -2.399 6.083 1.00 94.38 98 THR A C 1
ATOM 749 O O . THR A 1 98 ? 1.237 -3.428 6.510 1.00 94.38 98 THR A O 1
ATOM 752 N N . ALA A 1 99 ? 1.334 -1.810 4.966 1.00 94.00 99 ALA A N 1
ATOM 753 C CA . ALA A 1 99 ? 0.248 -2.323 4.138 1.00 94.00 99 ALA A CA 1
ATOM 754 C C . ALA A 1 99 ? 0.729 -2.518 2.706 1.00 94.00 99 ALA A C 1
ATOM 756 O O . ALA A 1 99 ? 1.455 -1.677 2.171 1.00 94.00 99 ALA A O 1
ATOM 757 N N . CYS A 1 100 ? 0.335 -3.622 2.083 1.00 92.06 100 CYS A N 1
ATOM 758 C CA . CYS A 1 100 ? 0.873 -4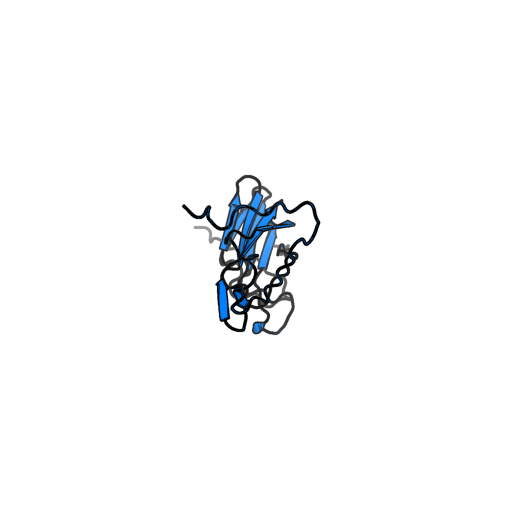.014 0.789 1.00 92.06 100 CYS A CA 1
ATOM 759 C C . CYS A 1 100 ? -0.207 -4.090 -0.295 1.00 92.06 100 CYS A C 1
ATOM 761 O O . CYS A 1 100 ? -1.371 -4.399 -0.045 1.00 92.06 100 CYS A O 1
ATOM 763 N N . ALA A 1 101 ? 0.229 -3.799 -1.517 1.00 92.56 101 ALA A N 1
ATOM 764 C CA . ALA A 1 101 ? -0.470 -3.936 -2.784 1.00 92.56 101 ALA A CA 1
ATOM 765 C C . ALA A 1 101 ? 0.207 -5.068 -3.581 1.00 92.56 101 ALA A C 1
ATOM 767 O O . ALA A 1 101 ? 1.072 -4.799 -4.419 1.00 92.56 101 ALA A O 1
ATOM 768 N N . PRO A 1 102 ? -0.099 -6.347 -3.291 1.00 90.62 102 PRO A N 1
ATOM 769 C CA . PRO A 1 102 ? 0.626 -7.488 -3.856 1.00 90.62 102 PRO A CA 1
ATOM 770 C C . PRO A 1 102 ? 0.413 -7.655 -5.366 1.00 90.62 102 PRO A C 1
ATOM 772 O O . PRO A 1 102 ? 1.230 -8.285 -6.032 1.00 90.62 102 PRO A O 1
ATOM 775 N N . LEU A 1 103 ? -0.666 -7.094 -5.918 1.00 90.69 103 LEU A N 1
ATOM 776 C CA . LEU A 1 103 ? -1.008 -7.201 -7.338 1.00 90.69 103 LEU A CA 1
ATOM 777 C C . LEU A 1 103 ? -0.527 -6.002 -8.159 1.00 90.69 103 LEU A C 1
ATOM 779 O O . LEU A 1 103 ? -0.664 -5.995 -9.384 1.00 90.69 103 LEU A O 1
ATOM 783 N N . ARG A 1 104 ? 0.059 -4.998 -7.501 1.00 89.75 104 ARG A N 1
ATOM 784 C CA . ARG A 1 104 ? 0.664 -3.864 -8.185 1.00 89.75 104 ARG A CA 1
ATOM 785 C C . ARG A 1 104 ? 1.772 -4.356 -9.105 1.00 89.75 104 ARG A C 1
ATOM 787 O O . ARG A 1 104 ? 2.741 -4.953 -8.644 1.00 89.75 104 ARG A O 1
ATOM 794 N N . SER A 1 105 ? 1.633 -4.070 -10.395 1.00 86.69 105 SER A N 1
ATOM 795 C CA . SER A 1 105 ? 2.585 -4.495 -11.417 1.00 86.69 105 SER A CA 1
ATOM 796 C C . SER A 1 105 ? 3.505 -3.363 -11.849 1.00 86.69 105 SER A C 1
ATOM 798 O O . SER A 1 105 ? 3.065 -2.242 -12.101 1.00 86.69 105 SER A O 1
ATOM 800 N N . GLN A 1 106 ? 4.789 -3.679 -11.981 1.00 83.69 106 GLN A N 1
ATOM 801 C CA . GLN A 1 106 ? 5.735 -2.868 -12.733 1.00 83.69 106 GLN A CA 1
ATOM 802 C C . GLN A 1 106 ? 5.842 -3.469 -14.134 1.00 83.69 106 GLN A C 1
ATOM 804 O O . GLN A 1 106 ? 6.342 -4.584 -14.305 1.00 83.69 106 GLN A O 1
ATOM 809 N N . THR A 1 107 ? 5.338 -2.745 -15.131 1.00 82.50 107 THR A N 1
ATOM 810 C CA . THR A 1 107 ? 5.366 -3.185 -16.530 1.00 82.50 107 THR A CA 1
ATOM 811 C C . THR A 1 107 ? 6.415 -2.398 -17.302 1.00 82.50 107 THR A C 1
ATOM 813 O O . THR A 1 107 ? 6.418 -1.170 -17.272 1.00 82.50 107 THR A O 1
ATOM 816 N N . CYS A 1 108 ? 7.262 -3.102 -18.045 1.00 79.31 108 CYS A N 1
ATOM 817 C CA . CYS A 1 108 ? 8.273 -2.521 -18.920 1.00 79.31 108 CYS A CA 1
ATOM 818 C C . CYS A 1 108 ? 8.164 -3.152 -20.303 1.00 79.31 108 CYS A C 1
ATOM 820 O O . CYS A 1 108 ? 8.174 -4.375 -20.429 1.00 79.31 108 CYS A O 1
ATOM 822 N N . ARG A 1 109 ? 8.044 -2.324 -21.350 1.00 79.69 109 ARG A N 1
ATOM 823 C CA . ARG A 1 109 ? 7.932 -2.786 -22.751 1.00 79.69 109 ARG A CA 1
ATOM 824 C C . ARG A 1 109 ? 6.833 -3.848 -22.958 1.00 79.69 109 ARG A C 1
ATOM 826 O O . ARG A 1 109 ? 6.978 -4.753 -23.769 1.00 79.69 109 ARG A O 1
ATOM 833 N N . GLY A 1 110 ? 5.739 -3.746 -22.200 1.00 81.00 110 GLY A N 1
ATOM 834 C CA . GLY A 1 110 ? 4.612 -4.685 -22.254 1.00 81.00 110 GLY A CA 1
ATOM 835 C C . GLY A 1 110 ? 4.771 -5.962 -21.420 1.00 81.00 110 GLY A C 1
ATOM 836 O O . GLY A 1 110 ? 3.817 -6.728 -21.333 1.00 81.00 110 GLY A O 1
ATOM 837 N N . ASN A 1 111 ? 5.916 -6.173 -20.765 1.00 79.94 111 ASN A N 1
ATOM 838 C CA . ASN A 1 111 ? 6.149 -7.317 -19.885 1.00 79.94 111 ASN A CA 1
ATOM 839 C C . ASN A 1 111 ? 6.023 -6.912 -18.414 1.00 79.94 111 ASN A C 1
ATOM 841 O O . ASN A 1 111 ? 6.589 -5.901 -17.992 1.00 79.94 111 ASN A O 1
ATOM 845 N N . VAL A 1 112 ? 5.312 -7.718 -17.624 1.00 82.44 112 VAL A N 1
ATOM 846 C CA . VAL A 1 112 ? 5.283 -7.572 -16.163 1.00 82.44 112 VAL A CA 1
ATOM 847 C C . VAL A 1 112 ? 6.625 -8.049 -15.619 1.00 82.44 112 VAL A C 1
ATOM 849 O O . VAL A 1 112 ? 6.946 -9.230 -15.724 1.00 82.44 112 VAL A O 1
ATOM 852 N N . LEU A 1 113 ? 7.413 -7.135 -15.056 1.00 77.00 113 LEU A N 1
ATOM 853 C CA . LEU A 1 113 ? 8.727 -7.460 -14.499 1.00 77.00 113 LEU A CA 1
ATOM 854 C C . LEU A 1 113 ? 8.660 -7.822 -13.022 1.00 77.00 113 LEU A C 1
ATOM 856 O O . LEU A 1 113 ? 9.380 -8.707 -12.567 1.00 77.00 113 LEU A O 1
ATOM 860 N N . LYS A 1 114 ? 7.831 -7.099 -12.265 1.00 74.62 114 LYS A N 1
ATOM 861 C CA . LYS A 1 114 ? 7.716 -7.238 -10.812 1.00 74.62 114 LYS A CA 1
ATOM 862 C C . LYS A 1 114 ? 6.272 -7.066 -10.372 1.00 74.62 114 LYS A C 1
ATOM 864 O O . LYS A 1 114 ? 5.498 -6.345 -11.007 1.00 74.62 114 LYS A O 1
ATOM 869 N N . LEU A 1 115 ? 5.944 -7.731 -9.270 1.00 83.44 115 LEU A N 1
ATOM 870 C CA . LEU A 1 115 ? 4.682 -7.603 -8.559 1.00 83.44 115 LEU A CA 1
ATOM 871 C C . LEU A 1 115 ? 4.958 -7.231 -7.106 1.00 83.44 115 LEU A C 1
ATOM 873 O O . LEU A 1 115 ? 5.932 -7.700 -6.515 1.00 83.44 115 LEU A O 1
ATOM 877 N N . GLY A 1 116 ? 4.065 -6.432 -6.539 1.00 87.38 116 GLY A N 1
ATOM 878 C CA . GLY A 1 116 ? 4.080 -6.096 -5.128 1.00 87.38 116 GLY A CA 1
ATOM 879 C C . GLY A 1 116 ? 4.736 -4.754 -4.837 1.00 87.38 116 GLY A C 1
ATOM 880 O O . GLY A 1 116 ? 5.835 -4.448 -5.287 1.00 87.38 116 GLY A O 1
ATOM 881 N N . TYR A 1 117 ? 4.048 -3.965 -4.025 1.00 88.25 117 TYR A N 1
ATOM 882 C CA . TYR A 1 117 ? 4.540 -2.715 -3.464 1.00 88.25 117 TYR A CA 1
ATOM 883 C C . TYR A 1 117 ? 3.987 -2.576 -2.049 1.00 88.25 117 TYR A C 1
ATOM 885 O O . TYR A 1 117 ? 2.857 -2.996 -1.806 1.00 88.25 117 TYR A O 1
ATOM 893 N N . CYS A 1 118 ? 4.734 -1.979 -1.125 1.00 90.69 118 CYS A N 1
ATOM 894 C CA . CYS A 1 118 ? 4.240 -1.747 0.226 1.00 90.69 118 CYS A CA 1
ATOM 895 C C . CYS A 1 118 ? 4.320 -0.269 0.606 1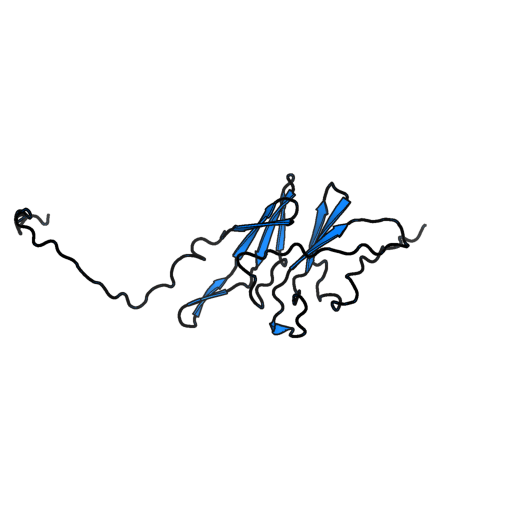.00 90.69 118 CYS A C 1
ATOM 897 O O . CYS A 1 118 ? 4.986 0.561 -0.010 1.00 90.69 118 CYS A O 1
ATOM 899 N N . TYR A 1 119 ? 3.562 0.068 1.627 1.00 92.25 119 TYR A N 1
ATOM 900 C CA . TYR A 1 119 ? 3.435 1.405 2.160 1.00 92.25 119 TYR A CA 1
ATOM 901 C C . TYR A 1 119 ? 3.645 1.325 3.655 1.00 92.25 119 TYR A C 1
ATOM 903 O O . TYR A 1 119 ? 3.173 0.380 4.293 1.00 92.25 119 TYR A O 1
ATOM 911 N N . THR A 1 120 ? 4.315 2.325 4.213 1.00 92.62 120 THR A N 1
ATOM 912 C CA . THR A 1 120 ? 4.413 2.482 5.660 1.00 92.62 120 THR A CA 1
ATOM 913 C C . THR A 1 120 ? 3.585 3.664 6.108 1.00 92.62 120 THR A C 1
ATOM 915 O O . THR A 1 120 ? 3.718 4.769 5.595 1.00 92.62 120 THR A O 1
ATOM 918 N N . GLY A 1 121 ? 2.692 3.418 7.051 1.00 91.56 121 GLY A N 1
ATOM 919 C CA . GLY A 1 121 ? 1.861 4.417 7.688 1.00 91.56 121 GLY A CA 1
ATOM 920 C C . GLY A 1 121 ? 2.319 4.661 9.119 1.00 91.56 121 GLY A C 1
ATOM 921 O O . GLY A 1 121 ? 2.740 3.730 9.800 1.00 91.56 121 GLY A O 1
ATOM 922 N N . THR A 1 122 ? 2.199 5.887 9.607 1.00 91.38 122 THR A N 1
ATOM 923 C CA . THR A 1 122 ? 2.241 6.201 11.040 1.00 91.38 122 THR A CA 1
ATOM 924 C C . THR A 1 122 ? 0.851 6.622 11.507 1.00 91.38 122 THR A C 1
ATOM 926 O O . THR A 1 122 ? -0.043 6.877 10.691 1.00 91.38 122 THR A O 1
ATOM 929 N N . GLY A 1 123 ? 0.633 6.614 12.826 1.00 87.75 123 GLY A N 1
ATOM 930 C CA . GLY A 1 123 ? -0.658 6.971 13.415 1.00 87.75 123 GLY A CA 1
ATOM 931 C C . GLY A 1 123 ? -1.807 6.142 12.840 1.00 87.75 123 GLY A C 1
ATOM 932 O O . GLY A 1 123 ? -2.815 6.711 12.431 1.00 87.75 123 GLY A O 1
ATOM 933 N N . HIS A 1 124 ? -1.629 4.821 12.736 1.00 87.00 124 HIS A N 1
ATOM 934 C CA . HIS A 1 124 ? -2.649 3.880 12.246 1.00 87.00 124 HIS A CA 1
ATOM 935 C C . HIS A 1 124 ? -3.070 4.092 10.785 1.00 87.00 124 HIS A C 1
ATOM 937 O O . HIS A 1 124 ? -4.205 3.806 10.416 1.00 87.00 124 HIS A O 1
ATOM 943 N N . GLY A 1 125 ? -2.151 4.578 9.945 1.00 84.88 125 GLY A N 1
ATOM 944 C CA . GLY A 1 125 ? -2.420 4.820 8.524 1.00 84.88 125 GLY A CA 1
ATOM 945 C C . GLY A 1 125 ? -2.994 6.209 8.240 1.00 84.88 125 GLY A C 1
ATOM 946 O O . GLY A 1 125 ? -3.506 6.455 7.157 1.00 84.88 125 GLY A O 1
ATOM 947 N N . THR A 1 126 ? -2.905 7.147 9.183 1.00 86.62 126 THR A N 1
ATOM 948 C CA . THR A 1 126 ? -3.293 8.547 8.930 1.00 86.62 126 THR A CA 1
ATOM 949 C C . THR A 1 126 ? -2.241 9.308 8.126 1.00 86.62 126 THR A C 1
ATOM 951 O O . THR A 1 126 ? -2.576 10.237 7.393 1.00 86.62 126 THR A O 1
ATOM 954 N N . VAL A 1 127 ? -0.971 8.907 8.223 1.00 90.31 127 VAL A N 1
ATOM 955 C CA . VAL A 1 127 ? 0.140 9.510 7.477 1.00 90.31 127 VAL A CA 1
ATOM 956 C C . VAL A 1 127 ? 0.935 8.412 6.797 1.00 90.31 127 VAL A C 1
ATOM 958 O O . VAL A 1 127 ? 1.427 7.517 7.472 1.00 90.31 127 VAL A O 1
ATOM 961 N N . TRP A 1 128 ? 1.098 8.493 5.476 1.00 90.94 128 TRP A N 1
ATOM 962 C CA . TRP A 1 128 ? 1.764 7.462 4.680 1.00 90.94 128 TRP A CA 1
ATOM 963 C C . TRP A 1 128 ? 3.093 7.925 4.106 1.00 90.94 128 TRP A C 1
ATOM 965 O O . TRP A 1 128 ? 3.267 9.079 3.721 1.00 90.94 128 TRP A O 1
ATOM 975 N N . SER A 1 129 ? 4.015 6.979 4.010 1.00 85.75 129 SER A N 1
ATOM 976 C CA . SER A 1 129 ? 5.283 7.085 3.309 1.00 85.75 129 SER A CA 1
ATOM 977 C C . SER A 1 129 ? 5.429 5.915 2.327 1.00 85.75 129 SER A C 1
ATOM 979 O O . SER A 1 129 ? 5.004 4.790 2.620 1.00 85.75 129 SER A O 1
ATOM 981 N N . PRO A 1 130 ? 6.025 6.151 1.147 1.00 78.31 130 PRO A N 1
ATOM 982 C CA . PRO A 1 130 ? 6.362 5.074 0.227 1.00 78.31 130 PRO A CA 1
ATOM 983 C C . PRO A 1 130 ? 7.381 4.119 0.857 1.00 78.31 130 PRO A C 1
ATOM 985 O O . PRO A 1 130 ? 8.416 4.572 1.346 1.00 78.31 130 PRO A O 1
ATOM 988 N N . LEU A 1 131 ? 7.140 2.805 0.773 1.00 74.88 131 LEU A N 1
ATOM 989 C CA . LEU A 1 131 ? 8.145 1.797 1.112 1.00 74.88 131 LEU A CA 1
ATOM 990 C C . LEU A 1 131 ? 8.216 0.701 0.041 1.00 74.88 131 LEU A C 1
ATOM 992 O O . LEU A 1 131 ? 7.520 -0.312 0.087 1.00 74.88 131 LEU A O 1
ATOM 996 N N . SER A 1 132 ? 9.145 0.848 -0.899 1.00 65.38 132 SER A N 1
ATOM 997 C CA . SER A 1 132 ? 9.479 -0.250 -1.806 1.00 65.38 132 SER A CA 1
ATOM 998 C C . SER A 1 132 ? 10.297 -1.311 -1.061 1.00 65.38 132 SER A C 1
ATOM 1000 O O . SER A 1 132 ? 11.519 -1.219 -1.014 1.00 65.38 132 SER A O 1
ATOM 1002 N N . ILE A 1 133 ? 9.640 -2.319 -0.478 1.00 60.47 133 ILE A N 1
ATOM 1003 C CA . ILE A 1 133 ? 10.328 -3.467 0.154 1.00 60.47 133 ILE A CA 1
ATOM 1004 C C . ILE A 1 133 ? 10.942 -4.389 -0.910 1.00 60.47 133 ILE A C 1
ATOM 1006 O O . ILE A 1 133 ? 11.948 -5.049 -0.668 1.00 60.47 133 ILE A O 1
ATOM 1010 N N . VAL A 1 134 ? 10.364 -4.413 -2.113 1.00 59.50 134 VAL A N 1
ATOM 1011 C CA . VAL A 1 134 ? 10.943 -5.146 -3.239 1.00 59.50 134 VAL A CA 1
ATOM 1012 C C . VAL A 1 134 ? 12.088 -4.311 -3.804 1.00 59.50 134 VAL A C 1
ATOM 1014 O O . VAL A 1 134 ? 11.860 -3.261 -4.412 1.00 59.50 134 VAL A O 1
ATOM 1017 N N . GLU A 1 135 ? 13.325 -4.760 -3.590 1.00 54.31 135 GLU A N 1
ATOM 1018 C CA . GLU A 1 135 ? 14.500 -4.133 -4.191 1.00 54.31 135 GLU A CA 1
ATOM 1019 C C . GLU A 1 135 ? 14.297 -3.986 -5.711 1.00 54.31 135 GLU A C 1
ATOM 1021 O O . GLU A 1 135 ? 13.980 -4.924 -6.454 1.00 54.31 135 GLU A O 1
ATOM 1026 N N . GLY A 1 136 ? 14.410 -2.744 -6.177 1.00 52.91 136 GLY A N 1
ATOM 1027 C CA . GLY A 1 136 ? 14.239 -2.389 -7.577 1.00 52.91 136 GLY A CA 1
ATOM 1028 C C . GLY A 1 136 ? 12.793 -2.304 -8.085 1.00 52.91 136 GLY A C 1
ATOM 1029 O O . GLY A 1 136 ? 12.606 -2.422 -9.288 1.00 52.91 136 GLY A O 1
ATOM 1030 N N . PHE A 1 137 ? 11.764 -2.066 -7.264 1.00 57.72 137 PHE A N 1
ATOM 1031 C CA . PHE A 1 137 ? 10.515 -1.511 -7.833 1.00 57.72 137 PHE A CA 1
ATOM 1032 C C . PHE A 1 137 ? 10.766 -0.129 -8.483 1.00 57.72 137 PHE A C 1
ATOM 1034 O O . PHE A 1 137 ? 10.081 0.271 -9.417 1.00 57.72 137 PHE A O 1
ATOM 1041 N N . ASN A 1 138 ? 11.827 0.552 -8.032 1.00 58.31 138 ASN A N 1
ATOM 1042 C CA . ASN A 1 138 ? 12.389 1.759 -8.640 1.00 58.31 138 ASN A CA 1
ATOM 1043 C C . ASN A 1 138 ? 13.633 1.486 -9.507 1.00 58.31 138 ASN A C 1
ATOM 1045 O O . ASN A 1 138 ? 14.318 2.434 -9.873 1.00 58.31 138 ASN A O 1
ATOM 1049 N N . SER A 1 139 ? 13.992 0.223 -9.789 1.00 60.81 139 SER A N 1
ATOM 1050 C CA . SER A 1 139 ? 15.068 -0.024 -10.756 1.00 60.81 139 SER A CA 1
ATOM 1051 C C . SER A 1 139 ? 14.512 0.264 -12.139 1.00 60.81 139 SER A C 1
ATOM 1053 O O . SER A 1 139 ? 13.438 -0.252 -12.470 1.00 60.81 139 SER A O 1
ATOM 1055 N N . ASP A 1 140 ? 15.236 1.071 -12.913 1.00 67.75 140 ASP A N 1
ATOM 1056 C CA . ASP A 1 140 ? 14.896 1.360 -14.299 1.00 67.75 140 ASP A CA 1
ATOM 1057 C C . ASP A 1 140 ? 14.585 0.065 -15.052 1.00 67.75 140 ASP A C 1
ATOM 1059 O O . ASP A 1 140 ? 15.184 -0.991 -14.808 1.00 67.75 140 ASP A O 1
ATOM 1063 N N . CYS A 1 141 ? 13.598 0.139 -15.946 1.00 72.81 141 CYS A N 1
ATOM 1064 C CA . CYS A 1 141 ? 13.287 -0.963 -16.842 1.00 72.81 141 CYS A CA 1
ATOM 1065 C C . CYS A 1 141 ? 14.589 -1.441 -17.507 1.00 72.81 141 CYS A C 1
ATOM 1067 O O . CYS A 1 141 ? 15.302 -0.596 -18.049 1.00 72.81 141 CYS A O 1
ATOM 1069 N N . PRO A 1 142 ? 14.895 -2.754 -17.516 1.00 70.62 142 PRO A N 1
ATOM 1070 C CA . PRO A 1 142 ? 16.049 -3.276 -18.227 1.00 70.62 142 PRO A CA 1
ATOM 1071 C C . PRO A 1 142 ? 16.057 -2.718 -19.649 1.00 70.62 142 PRO A C 1
ATOM 1073 O O . PRO A 1 142 ? 15.087 -2.843 -20.403 1.00 70.62 142 PRO A O 1
ATOM 1076 N N . HIS A 1 143 ? 17.130 -2.014 -19.980 1.00 70.00 143 HIS A N 1
ATOM 1077 C CA . HIS A 1 143 ? 17.303 -1.429 -21.293 1.00 70.00 143 HIS A CA 1
ATOM 1078 C C . HIS A 1 143 ? 17.832 -2.520 -22.225 1.00 70.00 143 HIS A C 1
ATOM 1080 O O . HIS A 1 143 ? 19.022 -2.809 -22.209 1.00 70.00 143 HIS A O 1
ATOM 1086 N N . ASP A 1 144 ? 16.978 -3.112 -23.071 1.00 66.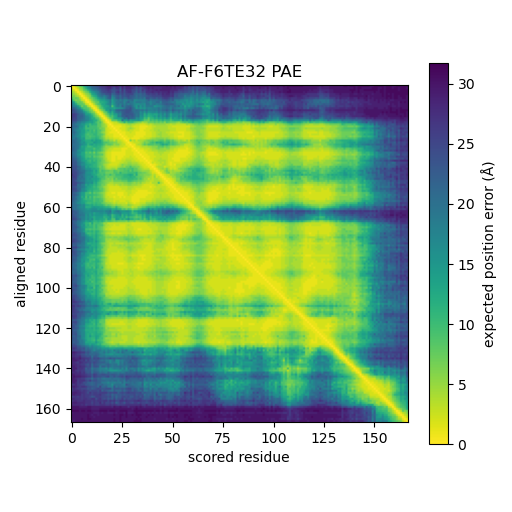00 144 ASP A N 1
ATOM 1087 C CA . ASP A 1 144 ? 17.480 -4.045 -24.104 1.00 66.00 144 ASP A CA 1
ATOM 1088 C C . ASP A 1 144 ? 18.281 -3.312 -25.201 1.00 66.00 144 ASP A C 1
ATOM 1090 O O . ASP A 1 144 ? 18.945 -3.934 -26.023 1.00 66.00 144 ASP A O 1
ATOM 1094 N N . GLN A 1 145 ? 18.192 -1.977 -25.232 1.00 60.72 145 GLN A N 1
ATOM 1095 C CA . GLN A 1 145 ? 18.959 -1.092 -26.104 1.00 60.72 145 GLN A CA 1
ATOM 1096 C C . GLN A 1 145 ? 19.477 0.069 -25.265 1.00 60.72 145 GLN A C 1
ATOM 1098 O O . GLN A 1 145 ? 18.688 0.792 -24.653 1.00 60.72 145 GLN A O 1
ATOM 1103 N N . VAL A 1 146 ? 20.797 0.201 -25.226 1.00 71.50 146 VAL A N 1
ATOM 1104 C CA . VAL A 1 146 ? 21.510 1.279 -24.548 1.00 71.50 146 VAL A CA 1
ATOM 1105 C C . VAL A 1 146 ? 22.246 2.055 -25.630 1.00 71.50 146 VAL A C 1
ATOM 1107 O O . VAL A 1 146 ? 23.114 1.496 -26.299 1.00 71.50 146 VAL A O 1
ATOM 1110 N N . ASP A 1 147 ? 21.890 3.323 -25.814 1.00 74.81 147 ASP A N 1
ATOM 1111 C CA . ASP A 1 147 ? 22.653 4.224 -26.672 1.00 74.81 147 ASP A CA 1
ATOM 1112 C C . ASP A 1 147 ? 23.884 4.680 -25.888 1.00 74.81 147 ASP A C 1
ATOM 1114 O O . ASP A 1 147 ? 23.801 5.485 -24.958 1.00 74.81 147 ASP A O 1
ATOM 1118 N N . LEU A 1 148 ? 25.035 4.098 -26.217 1.00 82.81 148 LEU A N 1
ATOM 1119 C CA . LEU A 1 148 ? 26.294 4.400 -25.548 1.00 82.81 148 LEU A CA 1
ATOM 1120 C C . LEU A 1 148 ? 26.969 5.587 -26.237 1.00 82.81 148 LEU A C 1
ATOM 1122 O O . LEU A 1 148 ? 27.367 5.497 -27.398 1.00 82.81 148 LEU A O 1
ATOM 1126 N N . LEU A 1 149 ? 27.140 6.687 -25.503 1.00 89.44 149 LEU A N 1
ATOM 1127 C CA . LEU A 1 149 ? 27.971 7.812 -25.922 1.00 89.44 149 LEU A CA 1
ATOM 1128 C C . LEU A 1 149 ? 29.280 7.794 -25.135 1.00 89.44 149 LEU A C 1
ATOM 1130 O O . LEU A 1 149 ? 29.295 8.027 -23.927 1.00 89.44 149 LEU A O 1
ATOM 1134 N N . PHE A 1 150 ? 30.387 7.564 -25.833 1.00 87.94 150 PHE A N 1
ATOM 1135 C CA . PHE A 1 150 ? 31.718 7.734 -25.265 1.00 87.94 150 PHE A CA 1
ATOM 1136 C C . PHE A 1 150 ? 32.155 9.184 -25.449 1.00 87.94 150 PHE A C 1
ATOM 1138 O O . PHE A 1 150 ? 32.336 9.648 -26.574 1.00 87.94 150 PHE A O 1
ATOM 1145 N N . VAL A 1 151 ? 32.332 9.897 -24.340 1.00 90.00 15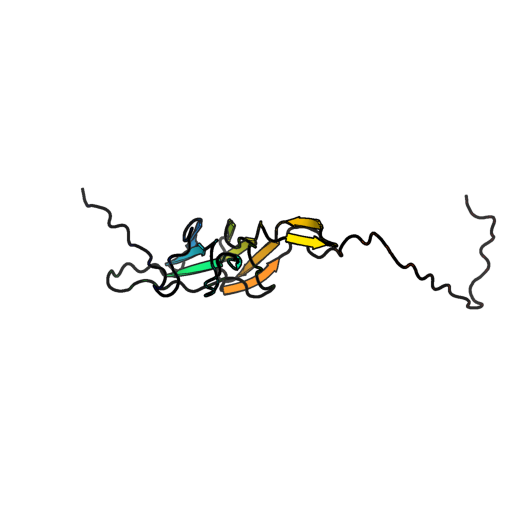1 VAL A N 1
ATOM 1146 C CA . VAL A 1 151 ? 32.973 11.213 -24.335 1.00 90.00 151 VAL A CA 1
ATOM 1147 C C . VAL A 1 151 ? 34.411 10.995 -23.896 1.00 90.00 151 VAL A C 1
ATOM 1149 O O . VAL A 1 151 ? 34.678 10.730 -22.727 1.00 90.00 151 VAL A O 1
ATOM 1152 N N . LEU A 1 152 ? 35.322 11.034 -24.862 1.00 88.00 152 LEU A N 1
ATOM 1153 C CA . LEU A 1 152 ? 36.750 10.900 -24.610 1.00 88.00 152 LEU A CA 1
ATOM 1154 C C . LEU A 1 152 ? 37.336 12.290 -24.375 1.00 88.00 152 LEU A C 1
ATOM 1156 O O . LEU A 1 152 ? 37.068 13.213 -25.145 1.00 88.00 152 LEU A O 1
ATOM 1160 N N . ASP A 1 153 ? 38.130 12.434 -23.316 1.00 83.69 153 ASP A N 1
ATOM 1161 C CA . ASP A 1 153 ? 38.949 13.628 -23.143 1.00 83.69 153 ASP A CA 1
ATOM 1162 C C . ASP A 1 153 ? 40.049 13.632 -24.220 1.00 83.69 153 ASP A C 1
ATOM 1164 O O . ASP A 1 153 ? 40.649 12.600 -24.517 1.00 83.69 153 ASP A O 1
ATOM 1168 N N . GLY A 1 154 ? 40.259 14.789 -24.842 1.00 82.75 154 GLY A N 1
ATOM 1169 C CA . GLY A 1 154 ? 41.293 15.037 -25.849 1.00 82.75 154 GLY A CA 1
ATOM 1170 C C . GLY A 1 154 ? 42.301 16.092 -25.397 1.00 82.75 154 GLY A C 1
ATOM 1171 O O . GLY A 1 154 ? 42.977 16.696 -26.230 1.00 82.75 154 GLY A O 1
ATOM 1172 N N . SER A 1 155 ? 42.354 16.388 -24.098 1.00 87.62 155 SER A N 1
ATOM 1173 C CA . SER A 1 155 ? 43.290 17.349 -23.529 1.00 87.62 155 SER A CA 1
ATOM 1174 C C . SER A 1 155 ? 44.745 16.892 -23.693 1.00 87.62 155 SER A C 1
ATOM 1176 O O . SER A 1 155 ? 45.072 15.707 -23.668 1.00 87.62 155 SER A O 1
ATOM 1178 N N . THR A 1 156 ? 45.667 17.848 -23.813 1.00 78.00 156 THR A N 1
ATOM 1179 C CA . THR A 1 156 ? 47.111 17.574 -23.951 1.00 78.00 156 THR A CA 1
ATOM 1180 C C . THR A 1 156 ? 47.754 17.000 -22.681 1.00 78.00 156 THR A C 1
ATOM 1182 O O . THR A 1 156 ? 48.952 16.740 -22.671 1.00 78.00 156 THR A O 1
ATOM 1185 N N . SER A 1 157 ? 46.991 16.847 -21.594 1.00 80.75 157 SER A N 1
ATOM 1186 C CA . SER A 1 157 ? 47.422 16.223 -20.334 1.00 80.75 157 SER A CA 1
ATOM 1187 C C . SER A 1 157 ? 47.288 14.701 -20.316 1.00 80.75 157 SER A C 1
ATOM 1189 O O . SER A 1 157 ? 47.724 14.067 -19.353 1.00 80.75 157 SER A O 1
ATOM 1191 N N . ILE A 1 158 ? 46.696 14.103 -21.351 1.00 69.94 158 ILE A N 1
ATOM 1192 C CA . ILE A 1 158 ? 46.646 12.650 -21.488 1.00 69.94 158 ILE A CA 1
ATOM 1193 C C . ILE A 1 158 ? 48.023 12.185 -21.954 1.00 69.94 158 ILE A C 1
ATOM 1195 O O . ILE A 1 158 ? 48.355 12.243 -23.134 1.00 69.94 158 ILE A O 1
ATOM 1199 N N . ASN A 1 159 ? 48.851 11.759 -21.003 1.00 67.06 159 ASN A N 1
ATOM 1200 C CA . ASN A 1 159 ? 50.097 11.073 -21.315 1.00 67.06 159 ASN A CA 1
ATOM 1201 C C . ASN A 1 159 ? 49.751 9.729 -21.962 1.00 67.06 159 ASN A C 1
ATOM 1203 O O . ASN A 1 159 ? 48.941 8.982 -21.410 1.00 67.06 159 ASN A O 1
ATOM 1207 N N . GLU A 1 160 ? 50.357 9.419 -23.109 1.00 66.75 160 GLU A N 1
ATOM 1208 C CA . GLU A 1 160 ? 50.272 8.091 -23.716 1.00 66.75 160 GLU A CA 1
ATOM 1209 C C . GLU A 1 160 ? 50.744 7.055 -22.685 1.00 66.75 160 GLU A C 1
ATOM 1211 O O . GLU A 1 160 ? 51.935 6.929 -22.399 1.00 66.75 160 GLU A O 1
ATOM 1216 N N . ALA A 1 161 ? 49.804 6.339 -22.069 1.00 64.12 161 ALA A N 1
ATOM 1217 C CA . ALA A 1 161 ? 50.144 5.126 -21.353 1.00 64.12 161 ALA A CA 1
ATOM 1218 C C . ALA A 1 161 ? 50.552 4.099 -22.413 1.00 64.12 161 ALA A C 1
ATOM 1220 O O .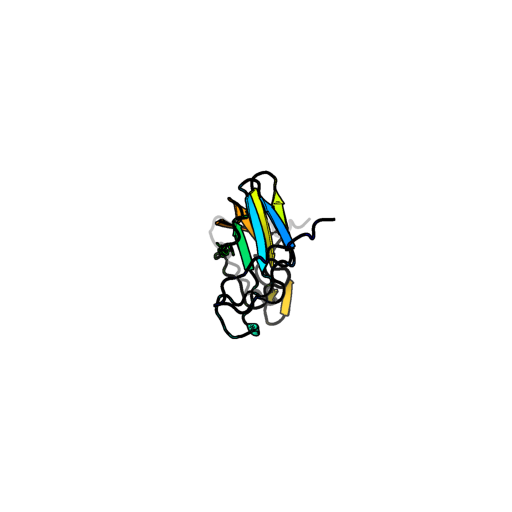 ALA A 1 161 ? 49.761 3.769 -23.296 1.00 64.12 161 ALA A O 1
ATOM 1221 N N . ASP A 1 162 ? 51.811 3.671 -22.330 1.00 58.38 162 ASP A N 1
ATOM 1222 C CA . ASP A 1 162 ? 52.469 2.683 -23.181 1.00 58.38 162 ASP A CA 1
ATOM 1223 C C . ASP A 1 162 ? 51.492 1.574 -23.633 1.00 58.38 162 ASP A C 1
ATOM 1225 O O . ASP A 1 162 ? 50.968 0.844 -22.781 1.00 58.38 162 ASP A O 1
ATOM 1229 N N . PRO A 1 163 ? 51.232 1.413 -24.947 1.00 56.84 163 PRO A N 1
ATOM 1230 C CA . PRO A 1 163 ? 50.303 0.406 -25.466 1.00 56.84 163 PRO A CA 1
ATOM 1231 C C . PRO A 1 163 ? 50.714 -1.046 -25.151 1.00 56.84 163 PRO A C 1
ATOM 1233 O O . PRO A 1 163 ? 49.976 -1.972 -25.481 1.00 56.84 163 PRO A O 1
ATOM 1236 N N . ASN A 1 164 ? 51.858 -1.265 -24.494 1.00 55.22 164 ASN A N 1
ATOM 1237 C CA . ASN A 1 164 ? 52.356 -2.580 -24.096 1.00 55.22 164 ASN A CA 1
ATOM 1238 C C . ASN A 1 164 ? 51.997 -3.014 -22.664 1.00 55.22 164 ASN A C 1
ATOM 1240 O O . ASN A 1 164 ? 52.416 -4.095 -22.255 1.00 55.22 164 ASN A O 1
ATOM 1244 N N . ASN A 1 165 ? 51.246 -2.227 -21.885 1.00 51.47 165 ASN A N 1
ATOM 1245 C CA . ASN A 1 165 ? 50.988 -2.548 -20.473 1.00 51.47 165 ASN A CA 1
ATOM 1246 C C . ASN A 1 165 ? 49.593 -3.151 -20.207 1.00 51.47 165 ASN A C 1
ATOM 1248 O O . ASN A 1 165 ? 48.871 -2.707 -19.316 1.00 51.47 165 ASN A O 1
ATOM 1252 N N . PHE A 1 166 ? 49.228 -4.185 -20.974 1.00 54.19 166 PHE A N 1
ATOM 1253 C CA . PHE A 1 166 ? 48.177 -5.143 -20.607 1.00 54.19 166 PHE A CA 1
ATOM 1254 C C . PHE A 1 166 ? 48.838 -6.470 -20.203 1.00 54.19 166 PHE A C 1
ATOM 1256 O O . PHE A 1 166 ? 48.986 -7.366 -21.031 1.00 54.19 166 PHE A O 1
ATOM 1263 N N . ASN A 1 167 ? 49.259 -6.567 -18.940 1.00 48.03 167 ASN A N 1
ATOM 1264 C CA . ASN A 1 167 ? 49.558 -7.834 -18.262 1.00 48.03 167 ASN A CA 1
ATOM 1265 C C . ASN A 1 167 ? 48.481 -8.110 -17.216 1.00 48.03 167 ASN A C 1
ATOM 1267 O O . ASN A 1 167 ? 48.132 -7.154 -16.486 1.00 48.03 167 ASN A O 1
#